Protein AF-A0A6J5H0M8-F1 (afdb_monomer_lite)

Organism: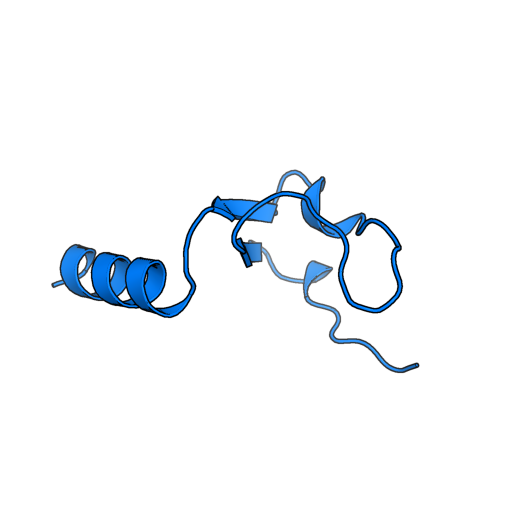 NCBI:txid1200993

Radius of gyration: 12.81 Å; chains: 1; bounding box: 32×26×20 Å

Secondary structure (DSSP, 8-state):
-----GGGSSSEEEEESSS---TT----GGGGSTTEEEEES-HHHHHHHHHHHH-

pLDDT: mean 96.45, std 2.68, range [80.81, 98.44]

InterPro domains:
  IPR029035 DHS-like NAD/FAD-binding domain superfamily [SSF52467] (1-54)
  IPR034300 NADP transhydrogenase beta-like domain [PF02233] (1-52)

Structure (mmCIF, N/CA/C/O backbone):
data_AF-A0A6J5H0M8-F1
#
_entry.id   AF-A0A6J5H0M8-F1
#
loop_
_atom_site.group_PDB
_atom_site.id
_atom_site.type_symbol
_atom_site.label_atom_id
_atom_site.label_alt_id
_atom_site.label_comp_id
_atom_site.label_asym_id
_atom_site.label_entity_id
_atom_site.label_seq_id
_atom_site.pdbx_PDB_ins_code
_atom_site.Cartn_x
_atom_site.Cartn_y
_atom_site.Cartn_z
_atom_site.occupancy
_atom_site.B_iso_or_equiv
_atom_site.auth_seq_id
_atom_site.auth_comp_id
_atom_site.auth_asym_id
_atom_site.auth_atom_id
_atom_site.pdbx_PDB_model_num
ATOM 1 N N . MET A 1 1 ? 18.152 -9.296 4.318 1.00 89.25 1 MET A N 1
ATOM 2 C CA . MET A 1 1 ? 17.531 -7.982 4.585 1.00 89.25 1 MET A CA 1
ATOM 3 C C . MET A 1 1 ? 16.295 -8.223 5.436 1.00 89.25 1 MET A C 1
ATOM 5 O O . MET A 1 1 ? 15.452 -8.989 4.983 1.00 89.25 1 MET A O 1
ATOM 9 N N . PRO A 1 2 ? 16.203 -7.681 6.661 1.00 95.44 2 PRO A N 1
ATOM 10 C CA . PRO A 1 2 ? 14.975 -7.780 7.447 1.00 95.44 2 PRO A CA 1
ATOM 11 C C . PRO A 1 2 ? 13.841 -6.998 6.765 1.00 95.44 2 PRO A C 1
ATOM 13 O O . PRO A 1 2 ? 14.095 -5.961 6.152 1.00 95.44 2 PRO A O 1
ATOM 16 N N . ILE A 1 3 ? 12.606 -7.498 6.860 1.00 95.50 3 ILE A N 1
ATOM 17 C CA . ILE A 1 3 ? 11.408 -6.8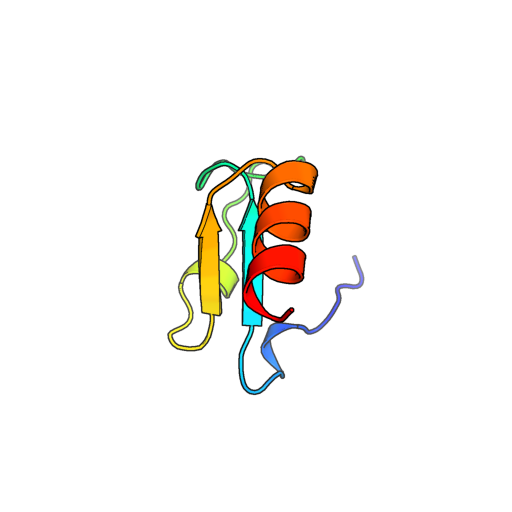87 6.263 1.00 95.50 3 ILE A CA 1
ATOM 18 C C . ILE A 1 3 ? 10.300 -6.723 7.305 1.00 95.50 3 ILE A C 1
ATOM 20 O O . ILE A 1 3 ? 10.293 -7.408 8.326 1.00 95.50 3 ILE A O 1
ATOM 24 N N . ILE A 1 4 ? 9.336 -5.848 7.020 1.00 97.00 4 ILE A N 1
ATOM 25 C CA . ILE A 1 4 ? 8.088 -5.758 7.784 1.00 97.00 4 ILE A CA 1
ATOM 26 C C . ILE A 1 4 ? 7.134 -6.845 7.284 1.00 97.00 4 ILE A C 1
ATOM 28 O O . ILE A 1 4 ? 6.816 -6.905 6.097 1.00 97.00 4 ILE A O 1
ATOM 32 N N . GLU A 1 5 ? 6.624 -7.674 8.192 1.00 97.00 5 GLU A N 1
ATOM 33 C CA . GLU A 1 5 ? 5.689 -8.761 7.876 1.00 97.00 5 GLU A CA 1
ATOM 34 C C . GLU A 1 5 ? 4.239 -8.264 7.713 1.00 97.00 5 GLU A C 1
ATOM 36 O O . GLU A 1 5 ? 3.311 -8.767 8.346 1.00 97.00 5 GLU A O 1
ATOM 41 N N . ALA A 1 6 ? 4.025 -7.262 6.851 1.00 97.44 6 ALA A N 1
ATOM 42 C CA . ALA A 1 6 ? 2.716 -6.632 6.629 1.00 97.44 6 ALA A CA 1
ATOM 43 C C . ALA A 1 6 ? 1.628 -7.640 6.208 1.00 97.44 6 ALA A C 1
ATOM 45 O O . ALA A 1 6 ? 0.462 -7.493 6.571 1.00 97.44 6 ALA A O 1
ATOM 46 N N . TYR A 1 7 ? 2.023 -8.715 5.520 1.00 96.50 7 TYR A N 1
ATOM 47 C CA . TYR A 1 7 ? 1.146 -9.814 5.116 1.00 96.50 7 TYR A CA 1
ATOM 48 C C . TYR A 1 7 ? 0.495 -10.558 6.295 1.00 96.50 7 TYR A C 1
A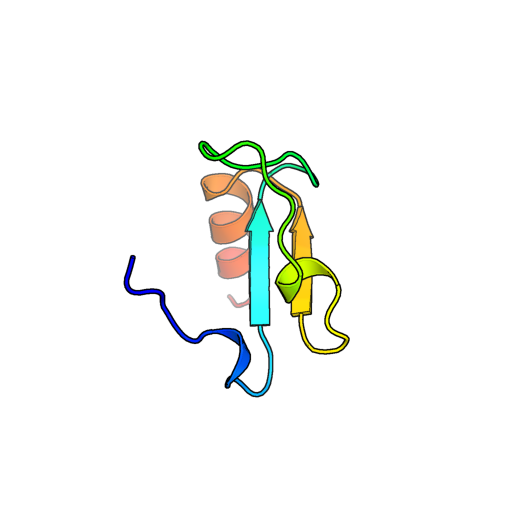TOM 50 O O . TYR A 1 7 ? -0.427 -11.334 6.068 1.00 96.50 7 TYR A O 1
ATOM 58 N N . LYS A 1 8 ? 0.921 -10.364 7.549 1.00 97.56 8 LYS A N 1
ATOM 59 C CA . LYS A 1 8 ? 0.251 -10.954 8.724 1.00 97.56 8 LYS A CA 1
ATOM 60 C C . LYS A 1 8 ? -1.014 -10.199 9.143 1.00 97.56 8 LYS A C 1
ATOM 62 O O . LYS A 1 8 ? -1.822 -10.749 9.886 1.00 97.56 8 LYS A O 1
ATOM 67 N N . ALA A 1 9 ? -1.227 -8.975 8.657 1.00 98.31 9 ALA A N 1
ATOM 68 C CA . ALA A 1 9 ? -2.435 -8.209 8.948 1.00 98.31 9 ALA A CA 1
ATOM 69 C C . ALA A 1 9 ? -3.698 -8.855 8.339 1.00 98.31 9 ALA A C 1
ATOM 71 O O . ALA A 1 9 ? -3.630 -9.631 7.376 1.00 98.31 9 ALA A O 1
ATOM 72 N N . ARG A 1 1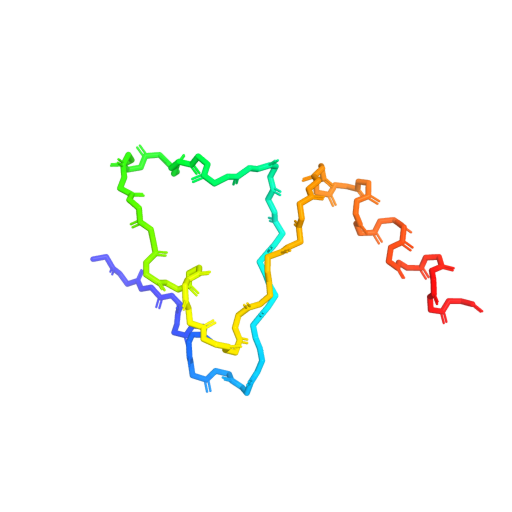0 ? -4.868 -8.507 8.896 1.00 98.31 10 ARG A N 1
ATOM 73 C CA . ARG A 1 10 ? -6.183 -8.908 8.357 1.00 98.31 10 ARG A CA 1
ATOM 74 C C . ARG A 1 10 ? -6.450 -8.283 6.987 1.00 98.31 10 ARG A C 1
ATOM 76 O O . ARG A 1 10 ? -6.972 -8.954 6.108 1.00 98.31 10 ARG A O 1
ATOM 83 N N . THR A 1 11 ? -6.077 -7.018 6.824 1.00 97.94 11 THR A N 1
ATOM 84 C CA . THR A 1 11 ? -6.244 -6.241 5.593 1.00 97.94 11 THR A CA 1
ATOM 85 C C . THR A 1 11 ? -5.000 -5.390 5.399 1.00 97.94 11 THR A C 1
ATOM 87 O O . THR A 1 11 ? -4.479 -4.838 6.369 1.00 97.94 11 THR A O 1
ATOM 90 N N . VAL A 1 12 ? -4.523 -5.297 4.162 1.00 98.44 12 VAL A N 1
ATOM 91 C CA . VAL A 1 12 ? -3.350 -4.506 3.785 1.00 98.44 12 VAL A CA 1
ATOM 92 C C . VAL A 1 12 ? -3.778 -3.481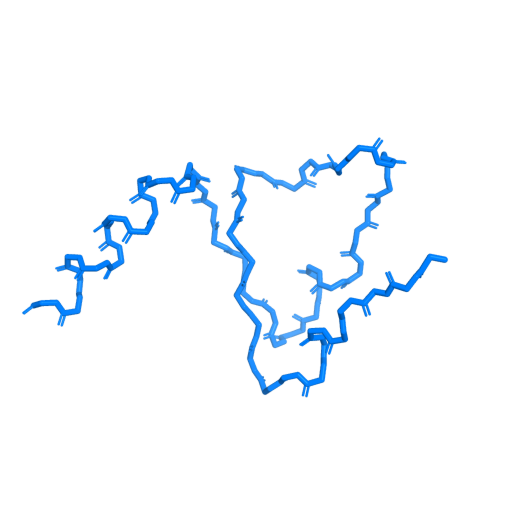 2.745 1.00 98.44 12 VAL A C 1
ATOM 94 O O . VAL A 1 12 ? -4.467 -3.818 1.789 1.00 98.44 12 VAL A O 1
ATOM 97 N N . ILE A 1 13 ? -3.367 -2.228 2.921 1.00 97.88 13 ILE A N 1
ATOM 98 C CA . ILE A 1 13 ? -3.570 -1.167 1.933 1.00 97.88 13 ILE A CA 1
ATOM 99 C C . ILE A 1 13 ? -2.197 -0.737 1.439 1.00 97.88 13 ILE A C 1
ATOM 101 O O . ILE A 1 13 ? -1.330 -0.375 2.235 1.00 97.88 13 ILE A O 1
ATOM 105 N N . VAL A 1 14 ? -1.998 -0.773 0.126 1.00 98.06 14 VAL A N 1
ATOM 106 C CA . VAL A 1 14 ? -0.763 -0.329 -0.517 1.00 98.06 14 VAL A CA 1
ATOM 107 C C . VAL A 1 14 ? -1.079 0.885 -1.372 1.00 98.06 14 VAL A C 1
ATOM 109 O O . VAL A 1 14 ? -1.757 0.771 -2.391 1.00 98.06 14 VAL A O 1
ATOM 112 N N . ASN A 1 15 ? -0.555 2.047 -0.986 1.00 98.00 15 ASN A N 1
ATOM 113 C CA . ASN A 1 15 ? -0.674 3.259 -1.784 1.00 98.00 15 ASN A CA 1
ATOM 114 C C . ASN A 1 15 ? 0.594 3.515 -2.611 1.00 98.00 15 ASN A C 1
ATOM 116 O O . ASN A 1 15 ? 1.693 3.634 -2.071 1.00 98.00 15 ASN A O 1
ATOM 120 N N . LYS A 1 16 ? 0.440 3.579 -3.937 1.00 98.00 16 LYS A N 1
ATOM 121 C CA . LYS A 1 16 ? 1.526 3.868 -4.890 1.00 98.00 16 LYS A CA 1
ATOM 122 C C . LYS A 1 16 ? 0.967 4.382 -6.216 1.00 98.00 16 LYS A C 1
ATOM 124 O O . LYS A 1 16 ? -0.218 4.280 -6.472 1.00 98.00 16 LYS A O 1
ATOM 129 N N . ARG A 1 17 ? 1.816 4.894 -7.108 1.00 98.06 17 ARG A N 1
ATOM 130 C CA . ARG A 1 17 ? 1.366 5.516 -8.374 1.00 98.06 17 ARG A CA 1
ATOM 131 C C . ARG A 1 17 ? 0.950 4.525 -9.472 1.00 98.06 17 ARG A C 1
ATOM 133 O O . ARG A 1 17 ? 0.134 4.869 -10.314 1.00 98.06 17 ARG A O 1
ATOM 140 N N . SER A 1 18 ? 1.529 3.326 -9.500 1.00 96.62 18 SER A N 1
ATOM 141 C CA . SER A 1 18 ? 1.283 2.295 -10.526 1.00 96.62 18 SER A CA 1
ATOM 142 C C . SER A 1 18 ? 1.782 0.933 -10.040 1.00 96.62 18 SER A C 1
ATOM 144 O O . SER A 1 18 ? 2.254 0.841 -8.913 1.00 96.62 18 SER A O 1
ATOM 146 N N . MET A 1 19 ? 1.766 -0.119 -10.865 1.00 96.25 19 MET A N 1
ATOM 147 C CA . MET A 1 19 ? 2.392 -1.418 -10.551 1.00 96.25 19 MET A CA 1
ATOM 148 C C . MET A 1 19 ? 3.920 -1.453 -10.745 1.00 96.25 19 MET A C 1
ATOM 150 O O . MET A 1 19 ? 4.532 -2.480 -10.497 1.00 96.25 19 MET A O 1
ATOM 154 N N . ALA A 1 20 ? 4.564 -0.330 -11.086 1.00 95.56 20 ALA A N 1
ATOM 155 C CA . ALA A 1 20 ? 6.013 -0.283 -11.297 1.00 95.56 20 ALA A CA 1
ATOM 156 C C . ALA A 1 20 ? 6.821 -0.790 -10.085 1.00 95.56 20 ALA A C 1
ATOM 158 O O . ALA A 1 20 ? 6.453 -0.534 -8.930 1.00 95.56 20 ALA A O 1
ATOM 159 N N . ALA A 1 21 ? 7.924 -1.483 -10.370 1.00 95.50 21 ALA A N 1
ATOM 160 C CA . ALA A 1 21 ? 8.837 -2.007 -9.364 1.00 95.50 21 ALA A CA 1
ATOM 161 C C . ALA A 1 21 ? 9.522 -0.887 -8.561 1.00 95.50 21 ALA A C 1
ATOM 163 O O . ALA A 1 21 ? 9.629 0.261 -8.999 1.00 95.50 21 ALA A O 1
ATOM 164 N N . GLY A 1 22 ? 9.978 -1.241 -7.357 1.00 94.50 22 GLY A N 1
ATOM 165 C CA . GLY A 1 22 ? 10.792 -0.362 -6.519 1.00 94.50 22 GLY A CA 1
ATOM 166 C C . GLY A 1 22 ? 12.259 -0.337 -6.952 1.00 94.50 22 GLY A C 1
ATOM 167 O O . GLY A 1 22 ? 12.626 -0.822 -8.018 1.00 94.50 22 GLY A O 1
ATOM 168 N N . TYR A 1 23 ? 13.121 0.171 -6.072 1.00 96.00 23 TYR A N 1
ATOM 169 C CA . TYR A 1 23 ? 14.564 0.286 -6.320 1.00 96.00 23 TYR A CA 1
ATOM 170 C C . TYR A 1 23 ? 15.232 -1.035 -6.739 1.00 96.00 23 TYR A C 1
ATOM 172 O O . TYR A 1 23 ? 16.087 -1.043 -7.615 1.00 96.00 23 TYR A O 1
ATOM 180 N N . ALA A 1 24 ? 14.815 -2.158 -6.147 1.00 95.44 24 ALA A N 1
ATOM 181 C CA . ALA A 1 24 ? 15.378 -3.471 -6.456 1.00 95.44 24 ALA A CA 1
ATOM 182 C C . ALA A 1 24 ? 14.961 -4.022 -7.835 1.00 95.44 24 ALA A C 1
ATOM 184 O O . ALA A 1 24 ? 15.476 -5.055 -8.243 1.00 95.44 24 ALA A O 1
ATOM 185 N N . GLY A 1 25 ? 14.015 -3.380 -8.534 1.00 94.75 25 GLY A N 1
ATOM 186 C CA . GLY A 1 25 ? 13.548 -3.818 -9.854 1.00 94.75 25 GLY A CA 1
ATOM 187 C C . GLY A 1 25 ? 12.763 -5.134 -9.856 1.00 94.75 25 GLY A C 1
ATOM 188 O O . GLY A 1 25 ? 12.510 -5.682 -10.923 1.00 94.75 25 GLY A O 1
ATOM 189 N N . LEU A 1 26 ? 12.380 -5.638 -8.681 1.00 93.12 26 LEU A N 1
ATOM 190 C CA . LEU A 1 26 ? 11.598 -6.862 -8.518 1.00 93.12 26 LEU A CA 1
ATOM 191 C C . LEU A 1 26 ? 10.122 -6.541 -8.271 1.00 93.12 26 LEU A C 1
ATOM 193 O O . LEU A 1 26 ? 9.793 -5.513 -7.665 1.00 93.12 26 LEU A O 1
ATOM 197 N N . ASP A 1 27 ? 9.251 -7.436 -8.732 1.00 93.12 27 ASP A N 1
ATOM 198 C CA . ASP A 1 27 ? 7.825 -7.406 -8.410 1.00 93.12 27 ASP A CA 1
ATOM 199 C C . ASP A 1 27 ? 7.577 -7.858 -6.957 1.00 93.12 27 ASP A C 1
ATOM 201 O O . ASP A 1 27 ? 8.464 -8.430 -6.316 1.00 93.12 27 ASP A O 1
ATOM 205 N N . ASN A 1 28 ? 6.401 -7.556 -6.403 1.00 95.75 28 ASN A N 1
ATOM 206 C CA . ASN A 1 28 ? 6.073 -7.845 -5.007 1.00 95.75 28 ASN A CA 1
ATOM 207 C C . ASN A 1 28 ? 4.779 -8.655 -4.878 1.00 95.75 28 ASN A C 1
ATOM 209 O O . ASN A 1 28 ? 3.683 -8.127 -5.069 1.00 95.75 28 ASN A O 1
ATOM 213 N N . ASP A 1 29 ? 4.920 -9.906 -4.438 1.00 95.12 29 ASP A N 1
ATOM 214 C CA . ASP A 1 29 ? 3.820 -10.857 -4.236 1.00 95.12 29 ASP A CA 1
ATOM 215 C C . ASP A 1 29 ? 2.712 -10.329 -3.309 1.00 95.12 29 ASP A C 1
ATOM 217 O O . ASP A 1 29 ? 1.546 -10.693 -3.459 1.00 95.12 29 ASP A O 1
ATOM 221 N N . LEU A 1 30 ? 3.040 -9.421 -2.376 1.00 96.69 30 LEU A N 1
ATOM 222 C CA . LEU A 1 30 ? 2.063 -8.787 -1.485 1.00 96.69 30 LEU A CA 1
ATOM 223 C C . LEU A 1 30 ? 0.936 -8.094 -2.262 1.00 96.69 30 LEU A C 1
ATOM 225 O O . LEU A 1 30 ? -0.192 -8.059 -1.771 1.00 96.69 30 LEU A O 1
ATOM 229 N N . PHE A 1 31 ? 1.227 -7.549 -3.449 1.00 96.88 31 PHE A N 1
ATOM 230 C CA . PHE A 1 31 ? 0.272 -6.791 -4.266 1.00 96.88 31 PHE A CA 1
ATOM 231 C C . PHE A 1 31 ? -0.847 -7.658 -4.851 1.00 96.88 31 PHE A C 1
ATOM 233 O O . PHE A 1 31 ? -1.879 -7.118 -5.241 1.00 96.88 31 PHE A O 1
ATOM 240 N N . TYR A 1 32 ? -0.655 -8.978 -4.895 1.00 96.38 32 TYR A N 1
ATOM 241 C CA . TYR A 1 32 ? -1.582 -9.926 -5.517 1.00 96.38 32 TYR A CA 1
ATOM 242 C C . TYR A 1 32 ? -2.378 -10.756 -4.503 1.00 96.38 32 TYR A C 1
ATOM 244 O O . TYR A 1 32 ? -3.176 -11.601 -4.895 1.00 96.38 32 TYR A O 1
ATOM 252 N N . MET A 1 33 ? -2.168 -10.548 -3.202 1.00 97.50 33 MET A N 1
ATOM 253 C CA . MET A 1 33 ? -2.926 -11.257 -2.171 1.00 97.50 33 MET A CA 1
ATOM 254 C C . MET A 1 33 ? -4.363 -10.724 -2.090 1.00 97.50 33 MET A C 1
ATOM 256 O O . MET A 1 33 ? -4.559 -9.513 -2.048 1.00 97.50 33 MET A O 1
ATOM 260 N N . ASP A 1 34 ? -5.352 -11.608 -1.929 1.00 97.50 34 ASP A N 1
ATOM 261 C CA . ASP A 1 34 ? -6.786 -11.252 -1.863 1.00 97.50 34 ASP A CA 1
ATOM 262 C C . ASP A 1 34 ? -7.126 -10.191 -0.803 1.00 97.50 34 ASP A C 1
ATOM 264 O O . ASP A 1 34 ? -8.076 -9.422 -0.933 1.00 97.50 34 ASP A O 1
ATOM 268 N N . LYS A 1 35 ? -6.342 -10.151 0.278 1.00 97.50 35 LYS A N 1
ATOM 269 C CA . LYS A 1 35 ? -6.512 -9.215 1.397 1.00 97.50 35 LYS A CA 1
ATOM 270 C C . LYS A 1 35 ? -5.739 -7.903 1.244 1.00 97.50 35 LYS A C 1
ATOM 272 O O . LYS A 1 35 ? -5.723 -7.099 2.184 1.00 97.50 35 LYS A O 1
ATOM 277 N N . THR A 1 36 ? -5.076 -7.707 0.109 1.00 98.44 36 THR A N 1
ATOM 278 C CA . THR A 1 36 ? -4.332 -6.495 -0.216 1.00 98.44 36 THR A CA 1
ATOM 279 C C . THR A 1 36 ? -5.130 -5.641 -1.190 1.00 98.44 36 THR A C 1
ATOM 281 O O . THR A 1 36 ? -5.473 -6.066 -2.287 1.00 98.44 36 THR A O 1
ATOM 284 N N . MET A 1 37 ? -5.382 -4.395 -0.806 1.00 98.00 37 MET A N 1
ATOM 285 C CA . MET A 1 37 ? -5.990 -3.390 -1.664 1.00 98.00 37 MET A CA 1
ATOM 286 C C . MET A 1 37 ? -4.919 -2.451 -2.214 1.00 98.00 37 MET A C 1
ATOM 288 O O . MET A 1 37 ? -4.185 -1.811 -1.456 1.00 98.00 37 MET A O 1
ATOM 292 N N . MET A 1 38 ? -4.866 -2.337 -3.538 1.00 97.94 38 MET A N 1
ATOM 293 C CA . MET A 1 38 ? -4.004 -1.380 -4.228 1.00 97.94 38 MET A CA 1
ATOM 294 C C . MET A 1 38 ? -4.737 -0.046 -4.388 1.00 97.94 38 MET A C 1
ATOM 296 O O . MET A 1 38 ? -5.754 0.031 -5.072 1.00 97.94 38 MET A O 1
ATOM 300 N N . VAL A 1 39 ? -4.211 1.016 -3.778 1.00 97.75 39 VAL A N 1
ATOM 301 C CA . VAL A 1 39 ? -4.744 2.379 -3.898 1.00 97.75 39 VAL A CA 1
ATOM 302 C C . VAL A 1 39 ? -3.810 3.196 -4.777 1.00 97.75 39 VAL A C 1
ATOM 304 O O . VAL A 1 39 ? -2.727 3.600 -4.344 1.00 97.75 39 VAL A O 1
ATOM 307 N N . PHE A 1 40 ? -4.220 3.442 -6.020 1.00 97.88 40 PHE A N 1
ATOM 308 C CA . PHE A 1 40 ? -3.370 4.144 -6.974 1.00 97.88 40 PHE A CA 1
ATOM 309 C C . PHE A 1 40 ? -3.468 5.666 -6.857 1.00 97.88 40 PHE A C 1
ATOM 311 O O . PHE A 1 40 ? -4.555 6.235 -6.903 1.00 97.88 40 PHE A O 1
ATOM 318 N N . GLY A 1 41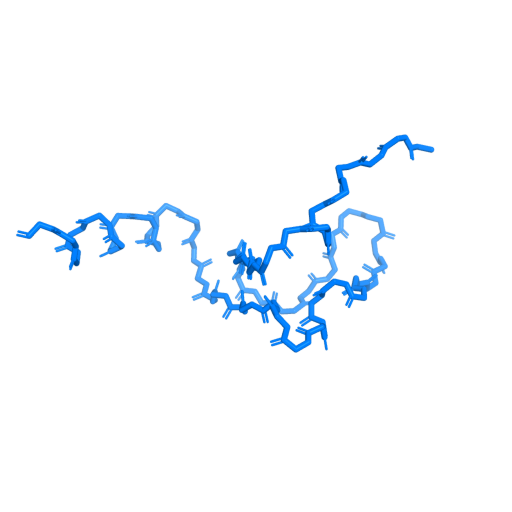 ? -2.318 6.332 -6.747 1.00 97.69 41 GLY A N 1
ATOM 319 C CA . GLY A 1 41 ? -2.233 7.790 -6.752 1.00 97.69 41 GLY A CA 1
ATOM 320 C C . GLY A 1 41 ? -0.913 8.333 -6.215 1.00 97.69 41 GLY A C 1
ATOM 321 O O . GLY A 1 41 ? -0.032 7.583 -5.788 1.00 97.69 41 GLY A O 1
ATOM 322 N N . ASP A 1 42 ? -0.777 9.657 -6.268 1.00 98.12 42 ASP A N 1
ATOM 323 C CA . ASP A 1 42 ? 0.254 10.362 -5.509 1.00 98.12 42 ASP A CA 1
ATOM 324 C C . ASP A 1 42 ? 0.000 10.203 -4.005 1.00 98.12 42 ASP A C 1
ATOM 326 O O . ASP A 1 42 ? -1.146 10.268 -3.558 1.00 98.12 42 ASP A O 1
ATOM 330 N N . ALA A 1 43 ? 1.070 10.010 -3.234 1.00 97.81 43 ALA A N 1
ATOM 331 C CA . ALA A 1 43 ? 0.960 9.696 -1.816 1.00 97.81 43 ALA A CA 1
ATOM 332 C C . ALA A 1 43 ? 0.301 10.823 -1.017 1.00 97.81 43 ALA A C 1
ATOM 334 O O . ALA A 1 43 ? -0.574 10.567 -0.195 1.00 97.81 43 ALA A O 1
ATOM 335 N N . LYS A 1 44 ? 0.675 12.080 -1.278 1.00 97.88 44 LYS A N 1
ATOM 336 C CA . LYS A 1 44 ? 0.111 13.219 -0.552 1.00 97.88 44 LYS A CA 1
ATOM 337 C C . LYS A 1 44 ? -1.363 13.383 -0.897 1.00 97.88 44 LYS A C 1
ATOM 339 O O . LYS A 1 44 ? -2.190 13.458 0.006 1.00 97.88 44 LYS A O 1
ATOM 344 N N . LYS A 1 45 ? -1.685 13.381 -2.193 1.00 98.06 45 LYS A N 1
ATOM 345 C CA . LYS A 1 45 ? -3.061 13.569 -2.658 1.00 98.06 45 LYS A CA 1
ATOM 346 C C . LYS A 1 45 ? -4.005 12.499 -2.107 1.00 98.06 45 LYS A C 1
ATOM 348 O O . LYS A 1 45 ? -5.064 12.837 -1.597 1.00 98.06 45 LYS A O 1
ATOM 353 N N . VAL A 1 46 ? -3.609 11.225 -2.171 1.00 98.00 46 VAL A N 1
ATOM 354 C CA . VAL A 1 46 ? -4.447 10.121 -1.680 1.00 98.00 46 VAL A CA 1
ATOM 355 C C . VAL A 1 46 ? -4.721 10.255 -0.187 1.00 98.00 46 VAL A C 1
ATOM 357 O O . VAL A 1 46 ? -5.857 10.069 0.234 1.00 98.00 46 VAL A O 1
ATOM 360 N N . ILE A 1 47 ? -3.712 10.600 0.612 1.00 97.25 47 ILE A N 1
ATOM 361 C CA . ILE A 1 47 ? -3.894 10.760 2.056 1.00 97.25 47 ILE A CA 1
ATOM 362 C C . ILE A 1 47 ? -4.765 11.982 2.377 1.00 97.25 47 ILE A C 1
ATOM 364 O O . ILE A 1 47 ? -5.652 11.874 3.218 1.00 97.25 47 ILE A O 1
ATOM 368 N N . GLU A 1 48 ? -4.576 13.115 1.695 1.00 97.94 48 GLU A N 1
ATOM 369 C CA . GLU A 1 48 ? -5.438 14.297 1.864 1.00 97.94 48 GLU A CA 1
ATOM 370 C C . GLU A 1 48 ? -6.902 13.999 1.511 1.00 97.94 48 GLU A C 1
ATOM 372 O O . GLU A 1 48 ? -7.804 14.373 2.260 1.00 97.94 48 GLU A O 1
ATOM 377 N N . ASP A 1 49 ? -7.140 13.296 0.402 1.00 97.12 49 ASP A N 1
ATOM 378 C CA . ASP A 1 49 ? -8.484 12.908 -0.029 1.00 97.12 49 ASP A CA 1
ATOM 379 C C . ASP A 1 49 ? -9.112 11.888 0.940 1.00 97.12 49 ASP A C 1
ATOM 381 O O . ASP A 1 49 ? -10.301 11.983 1.237 1.00 97.12 49 ASP A O 1
ATOM 385 N N . MET A 1 50 ? -8.322 10.954 1.487 1.00 96.12 50 MET A N 1
ATOM 386 C CA . MET A 1 50 ? -8.786 10.012 2.513 1.00 96.12 50 MET A CA 1
ATOM 387 C C . MET A 1 50 ? -9.213 10.724 3.790 1.00 96.12 50 MET A C 1
ATOM 389 O O . MET A 1 50 ? -10.281 10.410 4.299 1.00 96.12 50 MET A O 1
ATOM 393 N N . VAL A 1 51 ? -8.413 11.671 4.291 1.00 96.88 51 VAL A N 1
ATOM 394 C CA . VAL A 1 51 ? -8.747 12.443 5.500 1.00 96.88 51 VAL A CA 1
ATOM 395 C C . VAL A 1 51 ? -10.048 13.218 5.292 1.00 96.88 51 VAL A C 1
ATOM 397 O O . VAL A 1 51 ? -10.950 13.117 6.112 1.00 96.88 51 VAL A O 1
ATOM 400 N N . ARG A 1 52 ? -10.207 13.893 4.148 1.00 97.25 52 ARG A N 1
ATOM 401 C CA . ARG A 1 52 ? -11.448 14.617 3.819 1.00 97.25 52 ARG A CA 1
ATOM 402 C C . ARG A 1 52 ? -12.683 13.724 3.702 1.00 97.25 52 ARG A C 1
ATOM 404 O O . ARG A 1 52 ? -13.786 14.234 3.808 1.00 97.25 52 ARG A O 1
ATOM 411 N N . ALA A 1 53 ? -12.514 12.438 3.398 1.00 96.38 53 ALA A N 1
ATOM 412 C CA . ALA A 1 53 ? -13.625 11.501 3.243 1.00 96.38 53 ALA A CA 1
ATOM 413 C C . ALA A 1 53 ? -14.113 10.903 4.575 1.00 96.38 53 ALA A C 1
ATOM 415 O O . ALA A 1 53 ? -15.171 10.274 4.590 1.00 96.38 53 ALA A O 1
ATOM 416 N N . VAL A 1 54 ? -13.334 11.037 5.657 1.00 94.81 54 VAL A N 1
ATOM 417 C CA . VAL A 1 54 ? -13.723 10.603 7.014 1.00 94.81 54 VAL A CA 1
ATOM 418 C C . VAL A 1 54 ? -14.203 11.744 7.912 1.00 94.81 54 VAL A C 1
ATOM 420 O O . VAL A 1 54 ? -14.780 11.447 8.957 1.00 94.81 54 VAL A O 1
ATOM 423 N N . ASP A 1 55 ? -13.982 12.998 7.510 1.00 80.81 55 ASP A N 1
ATOM 424 C CA . ASP A 1 55 ? -14.612 14.188 8.103 1.00 80.81 55 ASP A CA 1
ATOM 425 C C . ASP A 1 55 ? -16.079 14.331 7.648 1.00 80.81 55 ASP A C 1
ATOM 427 O O . ASP A 1 55 ? -16.924 14.709 8.495 1.00 80.81 55 ASP A O 1
#

Foldseek 3Di:
DDDDPQVVDQAAEDEEADQADDPVRDGDPLCVDPRYHYHHDDPVVVVVVVVVVVD

Sequence (55 aa):
MPIIEAYKARTVIVNKRSMAAGYAGLDNDLFYMDKTMMVFGDAKKVIEDMVRAVD